Protein AF-A0A815EQ41-F1 (afdb_monomer_lite)

Foldseek 3Di:
DDDVPVVVVVVVVVVVVVLVVLLVPLQQPDPPDPSAFDQEAEDPDQDLVSVVSRLSRHAALHEYEYEDHHPDDHDDDVVNCVSSVYYYYYDYDDDPCVVVVVVCVVVVVDDCVVVCPDDDDPVCVVVVPPD

Radius of gyration: 23.17 Å; chains: 1; bounding box: 51×32×76 Å

Secondary structure (DSSP, 8-state):
--SHHHHHHHHHHHHHHHHHHHHTT-----TTS-SS-EEEEEE-S--HHHHHHHHHHEEEEEEEEE-S--SSPPP--HHHHHHHT-EEEE--S-SS-HHHHHHHHHTTSS--GGG------GGGHHHHT--

pLDDT: mean 85.34, std 16.54, range [42.78, 98.31]

InterPro domains:
  IPR013149 Alcohol dehydrogenase-like, C-terminal [PF00107] (35-106)
  IPR036291 NAD(P)-binding domain superfamily [SSF51735] (33-110)

Sequence (131 aa):
MTNGSRKRGKWMRHWLSMVKKKMFRSKSKTNNIDNIGAHVYFDATGLESTFTTGIASLTNGARAILIAMFEEPVKLNAMDIVLRGITIKGNTDYRQTFPEVIQLIDSKRLNVEQLITKKVKLNDIVKAFRN

Structure (mmCIF, N/CA/C/O backbone):
data_AF-A0A815EQ41-F1
#
_entry.id   AF-A0A815EQ41-F1
#
loop_
_atom_site.group_PDB
_atom_site.id
_atom_site.type_symbol
_atom_site.label_atom_id
_atom_site.label_alt_id
_atom_site.label_comp_id
_atom_site.label_asym_id
_atom_site.label_entity_id
_atom_site.label_seq_id
_atom_site.pdbx_PDB_ins_code
_atom_site.Cartn_x
_atom_site.Cartn_y
_atom_site.Cartn_z
_atom_site.occupancy
_atom_site.B_iso_or_equiv
_atom_site.auth_seq_id
_atom_site.auth_comp_id
_atom_site.auth_asym_id
_atom_site.auth_atom_id
_atom_site.pdbx_PDB_model_num
ATOM 1 N N . MET A 1 1 ? 28.069 10.136 -51.475 1.00 42.78 1 MET A N 1
ATOM 2 C CA . MET A 1 1 ? 27.791 9.263 -50.298 1.00 42.78 1 MET A CA 1
ATOM 3 C C . MET A 1 1 ? 28.857 9.490 -49.224 1.00 42.78 1 MET A C 1
ATOM 5 O O . MET A 1 1 ? 29.964 9.818 -49.611 1.00 42.78 1 MET A O 1
ATOM 9 N N . THR A 1 2 ? 28.675 9.344 -47.902 1.00 51.31 2 THR A N 1
ATOM 10 C CA . THR A 1 2 ? 27.482 9.327 -47.010 1.00 51.31 2 THR A CA 1
ATOM 11 C C . THR A 1 2 ? 27.966 9.467 -45.549 1.00 51.31 2 THR A C 1
ATOM 13 O O . THR A 1 2 ? 28.463 8.491 -44.990 1.00 51.31 2 THR A O 1
ATOM 16 N N . ASN A 1 3 ? 27.802 10.626 -44.892 1.00 46.00 3 ASN A N 1
ATOM 17 C CA . ASN A 1 3 ? 28.238 10.815 -43.486 1.00 46.00 3 ASN A CA 1
ATOM 18 C C . ASN A 1 3 ? 27.093 10.627 -42.449 1.00 46.00 3 ASN A C 1
ATOM 20 O O . ASN A 1 3 ? 27.323 10.346 -41.274 1.00 46.00 3 ASN A O 1
ATOM 24 N N . GLY A 1 4 ? 25.828 10.694 -42.887 1.00 48.19 4 GLY A N 1
ATOM 25 C CA . GLY A 1 4 ? 24.642 10.541 -42.024 1.00 48.19 4 GLY A CA 1
ATOM 26 C C . GLY A 1 4 ? 24.229 9.098 -41.681 1.00 48.19 4 GLY A C 1
ATOM 27 O O . GLY A 1 4 ? 23.319 8.892 -40.878 1.00 48.19 4 GLY A O 1
ATOM 28 N N . SER A 1 5 ? 24.843 8.073 -42.278 1.00 50.00 5 SER A N 1
ATOM 29 C CA . SER A 1 5 ? 24.548 6.656 -41.982 1.00 50.00 5 SER A CA 1
ATOM 30 C C . SER A 1 5 ? 25.318 6.141 -40.758 1.00 50.00 5 SER A C 1
ATOM 32 O O . SER A 1 5 ? 24.767 5.418 -39.928 1.00 50.00 5 SER A O 1
ATOM 34 N N . ARG A 1 6 ? 26.577 6.567 -40.588 1.00 51.78 6 ARG A N 1
ATOM 35 C CA . ARG A 1 6 ? 27.504 6.023 -39.578 1.00 51.78 6 ARG A CA 1
ATOM 36 C C . ARG A 1 6 ? 27.136 6.409 -38.134 1.00 51.78 6 ARG A C 1
ATOM 38 O O . ARG A 1 6 ? 27.339 5.607 -37.223 1.00 51.78 6 ARG A O 1
ATOM 45 N N . LYS A 1 7 ? 26.535 7.591 -37.918 1.00 53.59 7 LYS A N 1
ATOM 46 C CA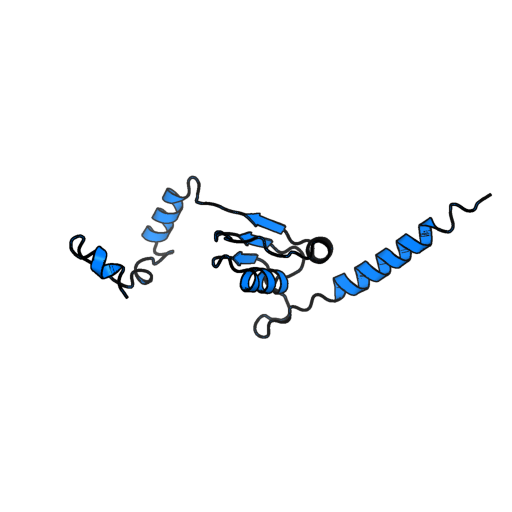 . LYS A 1 7 ? 26.062 8.044 -36.589 1.00 53.59 7 LYS A CA 1
ATOM 47 C C . LYS A 1 7 ? 24.816 7.287 -36.098 1.00 53.59 7 LYS A C 1
ATOM 49 O O . LYS A 1 7 ? 24.769 6.920 -34.924 1.00 53.59 7 LYS A O 1
ATOM 54 N N . ARG A 1 8 ? 23.856 6.976 -36.985 1.00 53.97 8 ARG A N 1
ATOM 55 C CA . ARG A 1 8 ? 22.578 6.313 -36.634 1.00 53.97 8 ARG A CA 1
ATOM 56 C C . ARG A 1 8 ? 22.768 4.949 -35.952 1.00 53.97 8 ARG A C 1
ATOM 58 O O . ARG A 1 8 ? 22.088 4.648 -34.976 1.00 53.97 8 ARG A O 1
ATOM 65 N N . GLY A 1 9 ? 23.752 4.158 -36.386 1.00 66.38 9 GLY A N 1
ATOM 66 C CA . GLY A 1 9 ? 24.032 2.842 -35.793 1.00 66.38 9 GLY A CA 1
ATOM 67 C C . GLY A 1 9 ? 24.714 2.865 -34.414 1.00 66.38 9 GLY A C 1
ATOM 68 O O . GLY A 1 9 ? 24.571 1.905 -33.656 1.00 66.38 9 GLY A O 1
ATOM 69 N N . LYS A 1 10 ? 25.456 3.929 -34.057 1.00 76.88 10 LYS A N 1
ATOM 70 C CA . LYS A 1 10 ? 26.178 3.994 -32.767 1.00 76.88 10 LYS A CA 1
ATOM 71 C C . LYS A 1 10 ? 25.209 4.176 -31.596 1.00 76.88 10 LYS A C 1
ATOM 73 O O . LYS A 1 10 ? 25.354 3.488 -30.588 1.00 76.88 10 LYS A O 1
ATOM 78 N N . TRP A 1 11 ? 24.213 5.049 -31.756 1.00 76.75 11 TRP A N 1
ATOM 79 C CA . TRP A 1 11 ? 23.171 5.267 -30.750 1.00 76.75 11 TRP A CA 1
ATOM 80 C C . TRP A 1 11 ? 22.319 4.010 -30.543 1.00 76.75 11 TRP A C 1
ATOM 82 O O . TRP A 1 11 ? 22.183 3.569 -29.408 1.00 76.75 11 TRP A O 1
ATOM 92 N N . MET A 1 12 ? 21.885 3.352 -31.627 1.00 77.06 12 MET A N 1
ATOM 93 C CA . MET A 1 12 ? 21.137 2.088 -31.567 1.00 77.06 12 MET A CA 1
ATOM 94 C C . MET A 1 12 ? 21.879 1.002 -30.765 1.00 77.06 12 MET A C 1
ATOM 96 O O . MET A 1 12 ? 21.309 0.391 -29.866 1.00 77.06 12 MET A O 1
ATOM 100 N N . ARG A 1 13 ? 23.177 0.782 -31.034 1.00 82.12 13 ARG A N 1
ATOM 101 C CA . ARG A 1 13 ? 23.983 -0.214 -30.297 1.00 82.12 13 ARG A CA 1
ATOM 102 C C . ARG A 1 13 ? 24.209 0.165 -28.834 1.00 82.12 13 ARG A C 1
ATOM 104 O O . ARG A 1 13 ? 24.177 -0.713 -27.974 1.00 82.12 13 ARG A O 1
ATOM 111 N N . HIS A 1 14 ? 24.426 1.448 -28.543 1.00 78.88 14 HIS A N 1
ATOM 112 C CA . HIS A 1 14 ? 24.559 1.927 -27.167 1.00 78.88 14 HIS A CA 1
ATOM 113 C C . HIS A 1 14 ? 23.245 1.740 -26.393 1.00 78.88 14 HIS A C 1
ATOM 115 O O . HIS A 1 14 ? 23.258 1.190 -25.296 1.00 78.88 14 HIS A O 1
ATOM 121 N N . TRP A 1 15 ? 22.112 2.110 -26.997 1.00 77.94 15 TRP A N 1
ATOM 122 C CA . TRP A 1 15 ? 20.774 1.922 -26.441 1.00 77.94 15 TRP A CA 1
ATOM 123 C C . TRP A 1 15 ? 20.475 0.441 -26.180 1.00 77.94 15 TRP A C 1
ATOM 125 O O . TRP A 1 15 ? 20.175 0.088 -25.045 1.00 77.94 15 TRP A O 1
ATOM 135 N N . LEU A 1 16 ? 20.681 -0.447 -27.162 1.00 81.12 16 LEU A N 1
ATOM 136 C CA . LEU A 1 16 ? 20.506 -1.899 -26.997 1.00 81.12 16 LEU A CA 1
ATOM 137 C C . LEU A 1 16 ? 21.371 -2.481 -25.865 1.00 81.12 16 LEU A C 1
ATOM 139 O O . LEU A 1 16 ? 20.896 -3.312 -25.093 1.00 81.12 16 LEU A O 1
ATOM 143 N N . SER A 1 17 ? 22.628 -2.041 -25.739 1.00 80.19 17 SER A N 1
ATOM 144 C CA . SER A 1 17 ? 23.517 -2.447 -24.641 1.00 80.19 17 SER A CA 1
ATOM 145 C C . SER A 1 17 ? 22.995 -1.969 -23.281 1.00 80.19 17 SER A C 1
ATOM 147 O O . SER A 1 17 ? 22.928 -2.739 -22.320 1.00 80.19 17 SER A O 1
ATOM 149 N N . MET A 1 18 ? 22.552 -0.712 -23.209 1.00 76.50 18 MET A N 1
ATOM 150 C CA . MET A 1 18 ? 22.035 -0.095 -21.990 1.00 76.50 18 MET A CA 1
ATOM 151 C C . MET A 1 18 ? 20.701 -0.714 -21.540 1.00 76.50 18 MET A C 1
ATOM 153 O O . MET A 1 18 ? 20.523 -0.957 -20.346 1.00 76.50 18 MET A O 1
ATOM 157 N N . VAL A 1 19 ? 19.807 -1.025 -22.489 1.00 73.12 19 VAL A N 1
ATOM 158 C CA . VAL A 1 19 ? 18.552 -1.759 -22.265 1.00 73.12 19 VAL A CA 1
ATOM 159 C C . VAL A 1 19 ? 18.864 -3.155 -21.733 1.00 73.12 19 VAL A C 1
ATOM 161 O O . VAL A 1 19 ? 18.460 -3.459 -20.614 1.00 73.12 19 VAL A O 1
ATOM 164 N N . LYS A 1 20 ? 19.669 -3.967 -22.439 1.00 70.31 20 LYS A N 1
ATOM 165 C CA . LYS A 1 20 ? 20.043 -5.319 -21.978 1.00 70.31 20 LYS A CA 1
ATOM 166 C C . LYS A 1 20 ? 20.658 -5.298 -20.569 1.00 70.31 20 LYS A C 1
ATOM 168 O O . LYS A 1 20 ? 20.206 -6.030 -19.693 1.00 70.31 20 LYS A O 1
ATOM 173 N N . LYS A 1 21 ? 21.626 -4.410 -20.300 1.00 69.94 21 LYS A N 1
ATOM 174 C CA . LYS A 1 21 ? 22.318 -4.321 -18.994 1.00 69.94 21 LYS A CA 1
ATOM 175 C C . LYS A 1 21 ? 21.429 -3.845 -17.829 1.00 69.94 21 LYS A C 1
ATOM 177 O O . LYS A 1 21 ? 21.821 -4.005 -16.669 1.00 69.94 21 LYS A O 1
ATOM 182 N N . LYS A 1 22 ? 20.274 -3.225 -18.093 1.00 64.94 22 LYS A N 1
ATOM 183 C CA . LYS A 1 22 ? 19.296 -2.852 -17.053 1.00 64.94 22 LYS A CA 1
ATOM 184 C C . LYS A 1 22 ? 18.140 -3.853 -16.951 1.00 64.94 22 LYS A C 1
ATOM 186 O O . LYS A 1 22 ? 17.806 -4.241 -15.839 1.00 64.94 22 LYS A O 1
ATOM 191 N N . MET A 1 23 ? 17.607 -4.327 -18.075 1.00 60.69 23 MET A N 1
ATOM 192 C CA . MET A 1 23 ? 16.486 -5.274 -18.138 1.00 60.69 23 MET A CA 1
ATOM 193 C C . MET A 1 23 ? 16.808 -6.606 -17.434 1.00 60.69 23 MET A C 1
ATOM 195 O O . MET A 1 23 ? 15.985 -7.111 -16.679 1.00 60.69 23 MET A O 1
ATOM 199 N N . PHE A 1 24 ? 18.040 -7.113 -17.574 1.00 56.22 24 PHE A N 1
ATOM 200 C CA . PHE A 1 24 ? 18.523 -8.306 -16.857 1.00 56.22 24 PHE A CA 1
ATOM 201 C C . PHE A 1 24 ? 19.056 -8.029 -15.435 1.00 56.22 24 PHE A C 1
ATOM 203 O O . PHE A 1 24 ? 19.621 -8.922 -14.808 1.00 56.22 24 PHE A O 1
ATOM 210 N N . ARG A 1 25 ? 18.922 -6.801 -14.908 1.00 56.00 25 ARG A N 1
ATOM 211 C CA . ARG A 1 25 ? 19.433 -6.419 -13.575 1.00 56.00 25 ARG A CA 1
ATOM 212 C C . ARG A 1 25 ? 18.343 -6.270 -12.509 1.00 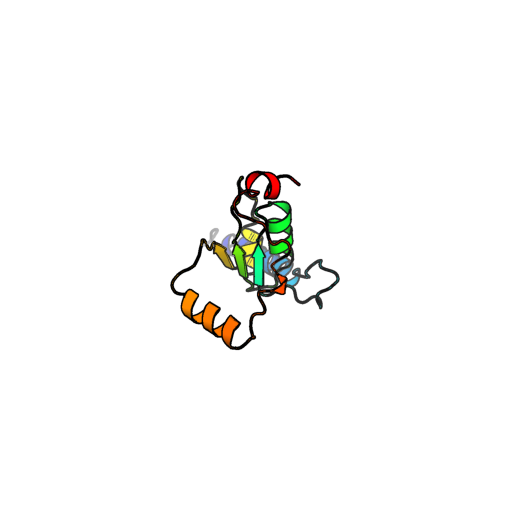56.00 25 ARG A C 1
ATOM 214 O O . ARG A 1 25 ? 18.667 -5.957 -11.366 1.00 56.00 25 ARG A O 1
ATOM 221 N N . SER A 1 26 ? 17.080 -6.522 -12.850 1.00 50.41 26 SER A N 1
ATOM 222 C CA . SER A 1 26 ? 15.985 -6.545 -11.877 1.00 50.41 26 SER A CA 1
ATOM 223 C C . SER A 1 26 ? 16.032 -7.827 -11.036 1.00 50.41 26 SER A C 1
ATOM 225 O O . SER A 1 26 ? 15.319 -8.788 -11.304 1.00 50.41 26 SER A O 1
ATOM 227 N N . LYS A 1 27 ? 16.902 -7.843 -10.020 1.00 50.12 27 LYS A N 1
ATOM 228 C CA . LYS A 1 27 ? 16.718 -8.666 -8.819 1.00 50.12 27 LYS A CA 1
ATOM 229 C C . LYS A 1 27 ? 16.203 -7.743 -7.722 1.00 50.12 27 LYS A C 1
ATOM 231 O O . LYS A 1 27 ? 16.916 -6.817 -7.330 1.00 50.12 27 LYS A O 1
ATOM 236 N N . SER A 1 28 ? 14.982 -7.974 -7.247 1.00 48.00 28 SER A N 1
ATOM 237 C CA . SER A 1 28 ? 14.415 -7.234 -6.119 1.00 48.00 28 SER A CA 1
ATOM 238 C C . SER A 1 28 ? 15.274 -7.471 -4.871 1.00 48.00 28 SER A C 1
ATOM 240 O O . SER A 1 28 ? 15.414 -8.611 -4.429 1.00 48.00 28 SER A O 1
ATOM 242 N N . LYS A 1 29 ? 15.860 -6.413 -4.294 1.00 48.06 29 LYS A N 1
ATOM 243 C CA . LYS A 1 29 ? 16.610 -6.482 -3.024 1.00 48.06 29 LYS A CA 1
ATOM 244 C C . LYS A 1 29 ? 15.652 -6.548 -1.825 1.00 48.06 29 LYS A C 1
ATOM 246 O O . LYS A 1 29 ? 15.628 -5.653 -0.986 1.00 48.06 29 LYS A O 1
ATOM 251 N N . THR A 1 30 ? 14.849 -7.600 -1.767 1.00 51.12 30 THR A N 1
ATOM 252 C CA . THR A 1 30 ? 13.881 -7.861 -0.698 1.00 51.12 30 THR A CA 1
ATOM 253 C C . THR A 1 30 ? 14.012 -9.318 -0.282 1.00 51.12 30 THR A C 1
ATOM 255 O O . THR A 1 30 ? 13.642 -10.222 -1.024 1.00 51.12 30 THR A O 1
ATOM 258 N N . ASN A 1 31 ? 14.556 -9.541 0.914 1.00 47.06 31 ASN A N 1
ATOM 259 C CA . ASN A 1 31 ? 15.097 -10.834 1.357 1.00 47.06 31 ASN A CA 1
ATOM 260 C C . ASN A 1 31 ? 14.040 -11.931 1.644 1.00 47.06 31 ASN A C 1
ATOM 262 O O . ASN A 1 31 ? 14.412 -12.983 2.144 1.00 47.06 31 ASN A O 1
ATOM 266 N N . ASN A 1 32 ? 12.753 -11.675 1.371 1.00 50.31 32 ASN A N 1
ATOM 267 C CA . ASN 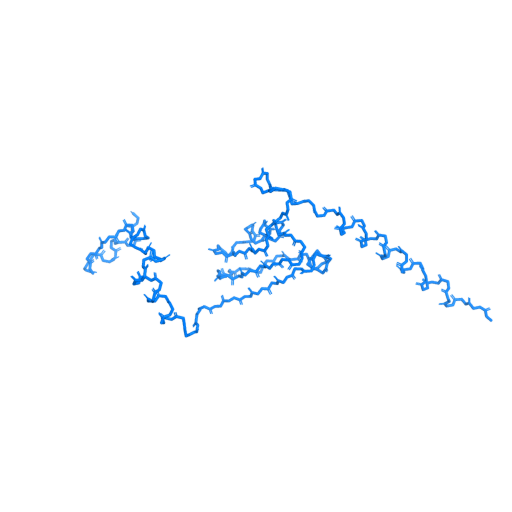A 1 32 ? 11.597 -12.485 1.802 1.00 50.31 32 ASN A CA 1
ATOM 268 C C . ASN A 1 32 ? 10.533 -12.720 0.705 1.00 50.31 32 ASN A C 1
ATOM 270 O O . ASN A 1 32 ? 9.438 -13.189 0.995 1.00 50.31 32 ASN A O 1
ATOM 274 N N . ILE A 1 33 ? 10.831 -12.382 -0.550 1.00 56.25 33 ILE A N 1
ATOM 275 C CA . ILE A 1 33 ? 10.077 -12.843 -1.730 1.00 56.25 33 ILE A CA 1
ATOM 276 C C . ILE A 1 33 ? 11.064 -13.587 -2.629 1.00 56.25 33 ILE A C 1
ATOM 278 O O . ILE A 1 33 ? 12.241 -13.230 -2.614 1.00 56.25 33 ILE A O 1
ATOM 282 N N . ASP A 1 34 ? 10.622 -14.593 -3.393 1.00 54.59 34 ASP A N 1
ATOM 283 C CA . ASP A 1 34 ? 11.469 -15.635 -4.021 1.00 54.59 34 ASP A CA 1
ATOM 284 C C . ASP A 1 34 ? 12.377 -15.154 -5.185 1.00 54.59 34 ASP A C 1
ATOM 286 O O . ASP A 1 34 ? 12.407 -15.730 -6.268 1.00 54.59 34 ASP A O 1
ATOM 290 N N . ASN A 1 35 ? 13.098 -14.042 -5.009 1.00 57.31 35 ASN A N 1
ATOM 291 C CA . ASN A 1 35 ? 13.774 -13.230 -6.032 1.00 57.31 35 ASN A CA 1
ATOM 292 C C . ASN A 1 35 ? 12.871 -12.717 -7.180 1.00 57.31 35 ASN A C 1
ATOM 294 O O . ASN A 1 35 ? 13.380 -12.095 -8.113 1.00 57.31 35 ASN A O 1
ATOM 298 N N . ILE A 1 36 ? 11.552 -12.932 -7.112 1.00 70.62 36 ILE A N 1
ATOM 299 C CA . ILE A 1 36 ? 10.603 -12.668 -8.210 1.00 70.62 36 ILE A CA 1
ATOM 300 C C . ILE A 1 36 ? 10.014 -11.249 -8.255 1.00 70.62 36 ILE A C 1
ATOM 302 O O . ILE A 1 36 ? 9.498 -10.863 -9.303 1.00 70.62 36 ILE A O 1
ATOM 306 N N . GLY A 1 37 ? 10.124 -10.453 -7.185 1.00 84.50 37 GLY A N 1
ATOM 307 C CA . GLY A 1 37 ? 9.519 -9.115 -7.092 1.00 84.50 37 GLY A CA 1
ATOM 308 C C . GLY A 1 37 ? 7.992 -9.130 -6.896 1.00 84.50 37 GLY A C 1
ATOM 309 O O . GLY A 1 37 ? 7.317 -10.122 -7.159 1.00 84.50 37 GLY A O 1
ATOM 310 N N . ALA A 1 38 ? 7.424 -8.020 -6.421 1.00 92.38 38 ALA A N 1
ATOM 311 C CA . ALA A 1 38 ? 5.979 -7.882 -6.227 1.00 92.38 38 ALA A CA 1
ATOM 312 C C . ALA A 1 38 ? 5.249 -7.537 -7.542 1.00 92.38 38 ALA A C 1
ATOM 314 O O . ALA A 1 38 ? 5.673 -6.654 -8.286 1.00 92.38 38 ALA A O 1
ATOM 315 N N . HIS A 1 39 ? 4.119 -8.190 -7.826 1.00 94.44 39 HIS A N 1
ATOM 316 C CA . HIS A 1 39 ? 3.284 -7.879 -9.001 1.00 94.44 39 HIS A CA 1
ATOM 317 C C . HIS A 1 39 ? 2.414 -6.628 -8.805 1.00 94.44 39 HIS A C 1
ATOM 319 O O . HIS A 1 39 ? 2.104 -5.923 -9.768 1.00 94.44 39 HIS A O 1
ATOM 325 N N . VAL A 1 40 ? 2.031 -6.344 -7.558 1.00 96.50 40 VAL A N 1
ATOM 326 C CA . VAL A 1 40 ? 1.275 -5.151 -7.172 1.00 96.50 40 VAL A CA 1
ATOM 327 C C . VAL A 1 40 ? 1.853 -4.588 -5.876 1.00 96.50 40 VAL A C 1
ATOM 329 O O . VAL A 1 40 ? 2.162 -5.341 -4.956 1.00 96.50 40 VAL A O 1
ATOM 332 N N . TYR A 1 41 ? 1.981 -3.267 -5.812 1.00 96.56 41 TYR A N 1
ATOM 333 C CA . TYR A 1 41 ? 2.316 -2.492 -4.621 1.00 96.56 41 TYR A CA 1
ATOM 334 C C . TYR A 1 41 ? 1.172 -1.517 -4.328 1.00 96.56 41 TYR A C 1
ATOM 336 O O . TYR A 1 41 ? 0.625 -0.919 -5.256 1.00 96.56 41 TYR A O 1
ATOM 344 N N . PHE A 1 42 ? 0.833 -1.342 -3.053 1.00 97.62 42 PHE A N 1
ATOM 345 C CA . PHE A 1 42 ? -0.131 -0.354 -2.577 1.00 97.62 42 PHE A CA 1
ATOM 346 C C . PHE A 1 42 ? 0.585 0.615 -1.626 1.00 97.62 42 PHE A C 1
ATOM 348 O O . PHE A 1 42 ? 1.077 0.178 -0.586 1.00 97.62 42 PHE A O 1
ATOM 355 N N . ASP A 1 43 ? 0.642 1.908 -1.960 1.00 96.94 43 ASP A N 1
ATOM 356 C CA . ASP A 1 43 ? 1.055 2.937 -0.996 1.00 96.94 43 ASP A CA 1
ATOM 357 C C . ASP A 1 43 ? -0.170 3.407 -0.201 1.00 96.94 43 ASP A C 1
ATOM 359 O O . ASP A 1 43 ? -1.097 4.004 -0.757 1.00 96.94 43 ASP A O 1
ATOM 363 N N . ALA A 1 44 ? -0.154 3.115 1.099 1.00 96.19 44 ALA A N 1
ATOM 364 C CA . ALA A 1 44 ? -1.159 3.507 2.087 1.00 96.19 44 ALA A CA 1
ATOM 365 C C . ALA A 1 44 ? -0.547 4.379 3.208 1.00 96.19 44 ALA A C 1
ATOM 367 O O . ALA A 1 44 ? -1.034 4.389 4.334 1.00 96.19 44 ALA A O 1
ATOM 368 N N . THR A 1 45 ? 0.548 5.078 2.897 1.00 95.94 45 THR A N 1
ATOM 369 C CA . THR A 1 45 ? 1.405 5.810 3.846 1.00 95.94 45 THR A CA 1
ATOM 370 C C . THR A 1 45 ? 1.731 7.243 3.421 1.00 95.94 45 THR A C 1
ATOM 372 O O . THR A 1 45 ? 1.892 8.087 4.291 1.00 95.94 45 THR A O 1
ATOM 375 N N . GLY A 1 46 ? 1.839 7.533 2.119 1.00 95.38 46 GLY A N 1
ATOM 376 C CA . GLY A 1 46 ? 2.063 8.890 1.597 1.00 95.38 46 GLY A CA 1
ATOM 377 C C . GLY A 1 46 ? 3.499 9.417 1.729 1.00 95.38 46 GLY A C 1
ATOM 378 O O . GLY A 1 46 ? 3.746 10.590 1.459 1.00 95.38 46 GLY A O 1
ATOM 379 N N . LEU A 1 47 ? 4.459 8.578 2.138 1.00 96.50 47 LEU A N 1
ATOM 380 C CA . LEU A 1 47 ? 5.847 8.979 2.396 1.00 96.50 47 LEU A CA 1
ATOM 381 C C . LEU A 1 47 ? 6.766 8.675 1.198 1.00 96.50 47 LEU A C 1
ATOM 383 O O . LEU A 1 47 ? 6.672 7.624 0.565 1.00 96.50 47 LEU A O 1
ATOM 387 N N . GLU A 1 48 ? 7.743 9.547 0.914 1.00 96.12 48 GLU A N 1
ATOM 388 C CA . GLU A 1 48 ? 8.714 9.311 -0.176 1.00 96.12 48 GLU A CA 1
ATOM 389 C C . GLU A 1 48 ? 9.529 8.016 0.041 1.00 96.12 48 GLU A C 1
ATOM 391 O O . GLU A 1 48 ? 9.856 7.304 -0.913 1.00 96.12 48 GLU A O 1
ATOM 396 N N . SER A 1 49 ? 9.831 7.674 1.298 1.00 95.00 49 SER A N 1
ATOM 397 C CA . SER A 1 49 ? 10.601 6.480 1.669 1.00 95.00 49 SER A CA 1
ATOM 398 C C . SER A 1 49 ? 9.854 5.174 1.373 1.00 95.00 49 SER A C 1
ATOM 400 O O . SER A 1 49 ? 10.451 4.229 0.842 1.00 95.00 49 SER A O 1
ATOM 402 N N . THR A 1 50 ? 8.550 5.122 1.660 1.00 95.00 50 THR A N 1
ATOM 403 C CA . THR A 1 50 ? 7.685 3.970 1.369 1.00 95.00 50 THR A CA 1
ATOM 404 C C . THR A 1 50 ? 7.438 3.851 -0.123 1.00 95.00 50 THR A C 1
ATOM 406 O O . THR A 1 50 ? 7.662 2.773 -0.669 1.00 95.00 50 THR A O 1
ATOM 409 N N . PHE A 1 51 ? 7.118 4.959 -0.799 1.00 96.38 51 PHE A N 1
ATOM 410 C CA . PHE A 1 51 ? 6.950 5.017 -2.249 1.00 96.38 51 PHE A CA 1
ATOM 411 C C . PHE A 1 51 ? 8.190 4.487 -2.985 1.00 96.38 51 PHE A C 1
ATOM 413 O O . PHE A 1 51 ? 8.098 3.582 -3.819 1.00 96.38 51 PHE A O 1
ATOM 420 N N . THR A 1 52 ? 9.377 4.990 -2.627 1.00 95.38 52 THR A N 1
ATOM 421 C CA . THR A 1 52 ? 10.655 4.582 -3.236 1.00 95.38 52 THR A CA 1
ATOM 422 C C . THR A 1 52 ? 10.927 3.092 -3.024 1.00 95.38 52 THR A C 1
ATOM 424 O O . THR A 1 52 ? 11.288 2.380 -3.965 1.00 95.38 52 THR A O 1
ATOM 427 N N . THR A 1 53 ? 10.715 2.598 -1.801 1.00 94.00 53 THR A N 1
ATOM 428 C CA . THR A 1 53 ? 10.911 1.181 -1.450 1.00 94.00 53 THR A CA 1
ATOM 429 C C . THR A 1 53 ? 9.900 0.279 -2.162 1.00 94.00 53 THR A C 1
ATOM 431 O O . THR A 1 53 ? 10.267 -0.769 -2.695 1.00 94.00 53 THR A O 1
ATOM 434 N N . GLY A 1 54 ? 8.642 0.713 -2.252 1.00 94.44 54 GLY A N 1
ATOM 435 C CA . GLY A 1 54 ? 7.563 0.028 -2.951 1.00 94.44 54 GLY A CA 1
ATOM 436 C C . GLY A 1 54 ? 7.860 -0.146 -4.437 1.00 94.44 54 GLY A C 1
ATOM 437 O O . GLY A 1 54 ? 7.901 -1.275 -4.929 1.00 94.44 54 GLY A O 1
ATOM 438 N N . ILE A 1 55 ? 8.189 0.944 -5.139 1.00 95.38 55 ILE A N 1
ATOM 439 C CA . ILE A 1 55 ? 8.594 0.912 -6.555 1.00 95.38 55 ILE A CA 1
ATOM 440 C C . ILE A 1 55 ? 9.834 0.022 -6.768 1.00 95.38 55 ILE A C 1
ATOM 442 O O . ILE A 1 55 ? 9.905 -0.714 -7.758 1.00 95.38 55 ILE A O 1
ATOM 446 N N . ALA A 1 56 ? 10.797 0.026 -5.842 1.00 92.81 56 ALA A N 1
ATOM 447 C CA . ALA A 1 56 ? 11.974 -0.845 -5.906 1.00 92.81 56 ALA A CA 1
ATOM 448 C C . ALA A 1 56 ? 11.656 -2.340 -5.681 1.00 92.81 56 ALA A C 1
ATOM 450 O O . ALA A 1 56 ? 12.379 -3.192 -6.198 1.00 92.81 56 ALA A O 1
ATOM 451 N N . SER A 1 57 ? 10.580 -2.670 -4.957 1.00 92.44 57 SER A N 1
ATOM 452 C CA . SER A 1 57 ? 10.172 -4.059 -4.679 1.00 92.44 57 SER A CA 1
ATOM 453 C C . SER A 1 57 ? 9.430 -4.748 -5.832 1.00 92.44 57 SER A C 1
ATOM 455 O O . SER A 1 57 ? 9.364 -5.977 -5.873 1.00 92.44 57 SER A O 1
ATOM 457 N N . LEU A 1 58 ? 8.875 -3.973 -6.771 1.00 93.19 58 LEU A N 1
ATOM 458 C CA . LEU A 1 58 ? 8.073 -4.482 -7.886 1.00 93.19 58 LEU A CA 1
ATOM 459 C C . LEU A 1 58 ? 8.857 -5.400 -8.853 1.00 93.19 58 LEU A C 1
ATOM 461 O O . LEU A 1 58 ? 10.077 -5.303 -8.993 1.00 93.19 58 LEU A O 1
ATOM 465 N N . THR A 1 59 ? 8.151 -6.256 -9.590 1.00 91.50 59 THR A N 1
ATOM 466 C CA . THR A 1 59 ? 8.705 -7.014 -10.727 1.00 91.50 59 THR A CA 1
ATOM 467 C C . THR A 1 59 ? 8.504 -6.285 -12.064 1.00 91.50 59 THR A C 1
ATOM 469 O O . THR A 1 59 ? 7.953 -5.185 -12.102 1.00 91.50 59 THR A O 1
ATOM 472 N N . ASN A 1 60 ? 8.970 -6.850 -13.179 1.00 91.06 60 ASN A N 1
ATOM 473 C CA . ASN A 1 60 ? 8.736 -6.262 -14.504 1.00 91.06 60 ASN A CA 1
ATOM 474 C C . ASN A 1 60 ? 7.253 -6.417 -14.911 1.00 91.06 60 ASN A C 1
ATOM 476 O O . ASN A 1 60 ? 6.647 -7.455 -14.670 1.00 91.06 60 ASN A O 1
ATOM 480 N N . GLY A 1 61 ? 6.662 -5.397 -15.539 1.00 93.56 61 GLY A N 1
ATOM 481 C CA . GLY A 1 61 ? 5.242 -5.345 -15.922 1.00 93.56 61 GLY A CA 1
ATOM 482 C C . GLY A 1 61 ? 4.273 -5.078 -14.761 1.00 93.56 61 GLY A C 1
ATOM 483 O O . GLY A 1 61 ? 3.059 -5.085 -14.954 1.00 93.56 61 GLY A O 1
ATOM 484 N N . ALA A 1 62 ? 4.796 -4.864 -13.553 1.00 96.19 62 ALA A N 1
ATOM 485 C CA . ALA A 1 62 ? 4.020 -4.756 -12.325 1.00 96.19 62 ALA A CA 1
ATOM 486 C C . ALA A 1 62 ? 3.354 -3.378 -12.130 1.00 96.19 62 ALA A C 1
ATOM 488 O O . ALA A 1 62 ? 3.575 -2.431 -12.893 1.00 96.19 62 ALA A O 1
ATOM 489 N N . ARG A 1 63 ? 2.525 -3.250 -11.085 1.00 98.12 63 ARG A N 1
ATOM 490 C CA . ARG A 1 63 ? 1.715 -2.047 -10.834 1.00 98.12 63 ARG A CA 1
ATOM 491 C C . ARG A 1 63 ? 1.887 -1.473 -9.427 1.00 98.12 63 ARG A C 1
ATOM 493 O O . ARG A 1 63 ? 1.761 -2.194 -8.448 1.00 98.12 63 ARG A O 1
ATOM 500 N N . ALA A 1 64 ? 2.062 -0.159 -9.327 1.00 97.88 64 ALA A N 1
ATOM 501 C CA . ALA A 1 64 ? 1.860 0.599 -8.096 1.00 97.88 64 ALA A CA 1
ATOM 502 C C . ALA A 1 64 ? 0.466 1.245 -8.091 1.00 97.88 64 ALA A C 1
ATOM 504 O O . ALA A 1 64 ? 0.065 1.879 -9.072 1.00 97.88 64 ALA A O 1
ATOM 505 N N . ILE A 1 65 ? -0.252 1.098 -6.981 1.00 97.94 65 ILE A N 1
ATOM 506 C CA . ILE A 1 65 ? -1.498 1.794 -6.671 1.00 97.94 65 ILE A CA 1
ATOM 507 C C . ILE A 1 65 ? -1.211 2.769 -5.530 1.00 97.94 65 ILE A C 1
ATOM 509 O O . ILE A 1 65 ? -0.749 2.357 -4.468 1.00 97.94 65 ILE A O 1
ATOM 513 N N . LEU A 1 66 ? -1.482 4.051 -5.742 1.00 97.50 66 LEU A N 1
ATOM 514 C CA . LEU A 1 66 ? -1.342 5.084 -4.719 1.00 97.50 66 LEU A CA 1
ATOM 515 C C . LEU A 1 66 ? -2.725 5.338 -4.109 1.00 97.50 66 LEU A C 1
ATOM 517 O O . LEU A 1 66 ? -3.637 5.725 -4.841 1.00 97.50 66 LEU A O 1
ATOM 521 N N . ILE A 1 67 ? -2.877 5.052 -2.812 1.00 96.44 67 ILE A N 1
ATOM 522 C CA . ILE A 1 67 ? -4.122 5.222 -2.040 1.00 96.44 67 ILE A CA 1
ATOM 523 C C . ILE A 1 67 ? -3.982 6.381 -1.045 1.00 96.44 67 ILE A C 1
ATOM 525 O O . ILE A 1 67 ? -4.936 7.117 -0.815 1.00 96.44 67 ILE A O 1
ATOM 529 N N . ALA A 1 68 ? -2.799 6.550 -0.452 1.00 95.62 68 ALA A N 1
ATOM 530 C CA . ALA A 1 68 ? -2.528 7.663 0.448 1.00 95.62 68 ALA A CA 1
ATOM 531 C C . ALA A 1 68 ? -2.412 9.011 -0.279 1.00 95.62 68 ALA A C 1
ATOM 533 O O . ALA A 1 68 ? -2.013 9.089 -1.444 1.00 95.62 68 ALA A O 1
ATOM 534 N N . MET A 1 69 ? -2.711 10.079 0.462 1.00 94.69 69 MET A N 1
ATOM 535 C CA . MET A 1 69 ? -2.363 11.443 0.079 1.00 94.69 69 MET A CA 1
ATOM 536 C C . MET A 1 69 ? -0.875 11.691 0.340 1.00 94.69 69 MET A C 1
ATOM 538 O O . MET A 1 69 ? -0.340 11.255 1.356 1.00 94.69 69 MET A O 1
ATOM 542 N N . PHE A 1 70 ? -0.222 12.396 -0.581 1.00 95.31 70 PHE A N 1
ATOM 543 C CA . PHE A 1 70 ? 1.165 12.836 -0.452 1.00 95.31 70 PHE A CA 1
ATOM 544 C C . PHE A 1 70 ? 1.156 14.331 -0.142 1.00 95.31 70 PHE A C 1
ATOM 546 O O . PHE A 1 70 ? 0.592 15.105 -0.915 1.00 95.31 70 PHE A O 1
ATOM 553 N N . GLU A 1 71 ? 1.757 14.727 0.980 1.00 95.00 71 GLU A N 1
ATOM 554 C CA . GLU A 1 71 ? 1.866 16.140 1.376 1.00 95.00 71 GLU A CA 1
ATOM 555 C C . GLU A 1 71 ? 2.861 16.898 0.483 1.00 95.00 71 GLU A C 1
ATOM 557 O O . GLU A 1 71 ? 2.628 18.051 0.133 1.00 95.00 71 GLU A O 1
ATOM 562 N N . GLU A 1 72 ? 3.933 16.221 0.059 1.00 94.44 72 GLU A N 1
ATOM 563 C CA . GLU A 1 72 ? 5.026 16.781 -0.741 1.00 94.44 72 GLU A CA 1
ATOM 564 C C . GLU A 1 72 ? 5.308 15.939 -2.005 1.00 94.44 72 GLU A C 1
ATOM 566 O O . GLU A 1 72 ? 5.057 14.726 -2.019 1.00 94.44 72 GLU A O 1
ATOM 571 N N . PRO A 1 73 ? 5.865 16.530 -3.083 1.00 95.56 73 PRO A N 1
ATOM 572 C CA . PRO A 1 73 ? 6.230 15.796 -4.294 1.00 95.56 73 PRO A CA 1
ATOM 573 C C . PRO A 1 73 ? 7.320 14.736 -4.062 1.00 95.56 73 PRO A C 1
ATOM 575 O O . PRO A 1 73 ? 8.381 15.021 -3.509 1.00 95.56 73 PRO A O 1
ATOM 578 N N . VAL A 1 74 ? 7.107 13.527 -4.590 1.00 95.56 74 VAL A N 1
ATOM 579 C CA . VAL A 1 74 ? 8.068 12.410 -4.518 1.00 95.56 74 VAL A CA 1
ATOM 580 C C . VAL A 1 74 ? 8.950 12.300 -5.766 1.00 95.56 74 VAL A C 1
ATOM 582 O O . VAL A 1 74 ? 8.502 12.516 -6.896 1.00 95.56 74 VAL A O 1
ATOM 585 N N . LYS A 1 75 ? 10.215 11.903 -5.597 1.00 95.06 75 LYS A N 1
ATOM 586 C CA . LYS A 1 75 ? 11.145 11.657 -6.710 1.00 95.06 75 LYS A CA 1
ATOM 587 C C . LYS A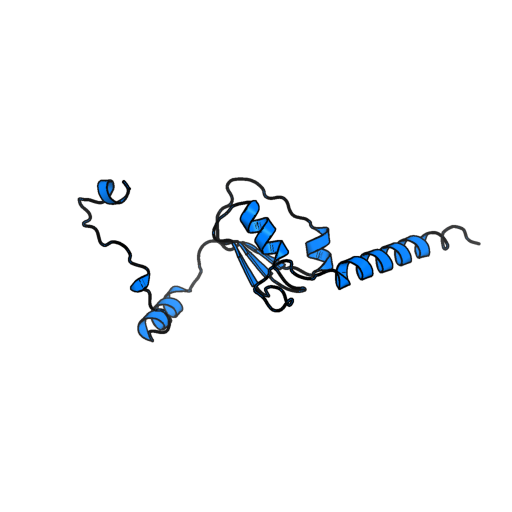 1 75 ? 10.893 10.297 -7.355 1.00 95.06 75 LYS A C 1
ATOM 589 O O . LYS A 1 75 ? 10.875 9.261 -6.696 1.00 95.06 75 LYS A O 1
ATOM 594 N N . LEU A 1 76 ? 10.802 10.286 -8.685 1.00 94.62 76 LEU A N 1
ATOM 595 C CA . LEU A 1 76 ? 10.576 9.078 -9.476 1.00 94.62 76 LEU A CA 1
ATOM 596 C C . LEU A 1 76 ? 11.632 8.903 -10.574 1.00 94.62 76 LEU A C 1
ATOM 598 O O . LEU A 1 76 ? 11.864 9.786 -11.399 1.00 94.62 76 LEU A O 1
ATOM 602 N N . ASN A 1 77 ? 12.233 7.714 -10.645 1.00 93.88 77 ASN A N 1
ATOM 603 C CA . ASN A 1 77 ? 13.146 7.348 -11.727 1.00 93.88 77 ASN A CA 1
ATOM 604 C C . ASN A 1 77 ? 12.365 6.886 -12.970 1.00 93.88 77 ASN A C 1
ATOM 606 O O . ASN A 1 77 ? 12.167 5.691 -13.187 1.00 93.88 77 ASN A O 1
ATOM 610 N N . ALA A 1 78 ? 11.947 7.832 -13.814 1.00 95.50 78 ALA A N 1
ATOM 611 C CA . ALA A 1 78 ? 11.169 7.546 -15.024 1.00 95.50 78 ALA A CA 1
ATOM 612 C C . ALA A 1 78 ? 11.824 6.507 -15.963 1.00 95.50 78 ALA A C 1
ATOM 614 O O . ALA A 1 78 ? 11.128 5.705 -16.582 1.00 95.50 78 ALA A O 1
ATOM 615 N N . MET A 1 79 ? 13.161 6.458 -16.043 1.00 90.38 79 MET A N 1
ATOM 616 C CA . MET A 1 79 ? 13.860 5.471 -16.878 1.00 90.38 79 MET A CA 1
ATOM 617 C C . MET A 1 79 ? 13.721 4.042 -16.334 1.00 90.38 79 MET A C 1
ATOM 619 O O . MET A 1 79 ? 13.728 3.086 -17.106 1.00 90.38 79 MET A O 1
ATOM 623 N N . ASP A 1 80 ? 13.620 3.884 -15.015 1.00 90.44 80 ASP A N 1
ATOM 624 C CA . ASP A 1 80 ? 13.393 2.587 -14.378 1.00 90.44 80 ASP A CA 1
ATOM 625 C C . ASP A 1 80 ? 11.969 2.079 -14.653 1.00 90.44 80 ASP A C 1
ATOM 627 O O . ASP A 1 80 ? 11.796 0.945 -15.098 1.00 90.44 80 ASP A O 1
ATOM 631 N N . ILE A 1 81 ? 10.977 2.969 -14.532 1.00 95.00 81 ILE A N 1
ATOM 632 C CA . ILE A 1 81 ? 9.571 2.718 -14.889 1.00 95.00 81 ILE A CA 1
ATOM 633 C C . ILE A 1 81 ? 9.432 2.262 -16.347 1.00 95.00 81 ILE A C 1
ATOM 635 O O . ILE A 1 81 ? 8.802 1.238 -16.603 1.00 95.00 81 ILE A O 1
ATOM 639 N N . VAL A 1 82 ? 10.076 2.956 -17.294 1.00 94.62 82 VAL A N 1
ATOM 640 C CA . VAL A 1 82 ? 10.054 2.592 -18.724 1.00 94.62 82 VAL A CA 1
ATOM 641 C C . VAL A 1 82 ? 10.716 1.236 -18.988 1.00 94.62 82 VAL A C 1
ATOM 643 O O . VAL A 1 82 ? 10.180 0.431 -19.743 1.00 94.62 82 VAL A O 1
ATOM 646 N N . LEU A 1 83 ? 11.873 0.956 -18.380 1.00 89.06 83 LEU A N 1
ATOM 647 C CA . LEU A 1 83 ? 12.622 -0.283 -18.640 1.00 89.06 83 LEU A CA 1
ATOM 648 C C . LEU A 1 83 ? 12.005 -1.524 -17.996 1.00 89.06 83 LEU A C 1
ATOM 650 O O . LEU A 1 83 ? 12.156 -2.620 -18.532 1.00 89.06 83 LEU A O 1
ATOM 654 N N . ARG A 1 84 ? 11.348 -1.354 -16.848 1.00 91.50 84 ARG A N 1
ATOM 655 C CA . ARG A 1 84 ? 10.636 -2.423 -16.141 1.00 91.50 84 ARG A CA 1
ATOM 656 C C . ARG A 1 84 ? 9.172 -2.521 -16.574 1.00 91.50 84 ARG A C 1
ATOM 658 O O . ARG A 1 84 ? 8.530 -3.502 -16.231 1.00 91.50 84 ARG A O 1
ATOM 665 N N . GLY A 1 85 ? 8.639 -1.556 -17.327 1.00 93.94 85 GLY A N 1
ATOM 666 C CA . GLY A 1 85 ? 7.238 -1.537 -17.767 1.00 93.94 85 GLY A CA 1
ATOM 667 C C . GLY A 1 85 ? 6.242 -1.350 -16.617 1.00 93.94 85 GLY A C 1
ATOM 668 O O . GLY A 1 85 ? 5.179 -1.965 -16.624 1.00 93.94 85 GLY A O 1
ATOM 669 N N . ILE A 1 86 ? 6.599 -0.556 -15.602 1.00 97.00 86 ILE A N 1
ATOM 670 C CA . ILE A 1 86 ? 5.765 -0.361 -14.408 1.00 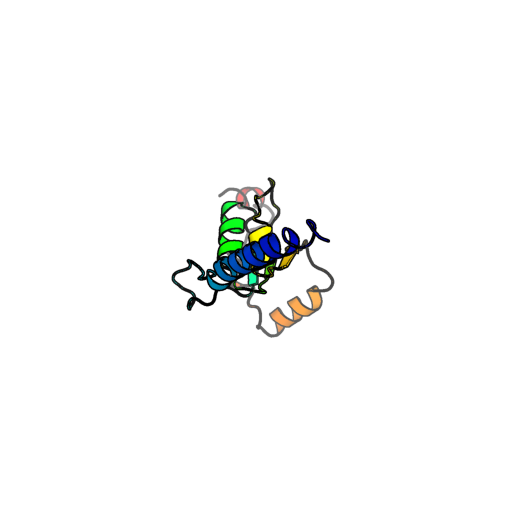97.00 86 ILE A CA 1
ATOM 671 C C . ILE A 1 86 ? 4.577 0.555 -14.722 1.00 97.00 86 ILE A C 1
ATOM 673 O O . ILE A 1 86 ? 4.742 1.633 -15.289 1.00 97.00 86 ILE A O 1
ATOM 677 N N . THR A 1 87 ? 3.381 0.167 -14.280 1.00 98.31 87 THR A N 1
ATOM 678 C CA . THR A 1 87 ? 2.206 1.053 -14.253 1.00 98.31 87 THR A CA 1
ATOM 679 C C . THR A 1 87 ? 2.096 1.732 -12.889 1.00 98.31 87 THR A C 1
ATOM 681 O O . THR A 1 87 ? 2.087 1.041 -11.876 1.00 98.31 87 THR A O 1
ATOM 684 N N . ILE A 1 88 ? 1.929 3.054 -12.838 1.00 97.81 88 ILE A N 1
ATOM 685 C CA . ILE A 1 88 ? 1.569 3.776 -11.605 1.00 97.81 88 ILE A CA 1
ATOM 686 C C . ILE A 1 88 ? 0.152 4.327 -11.776 1.00 97.81 88 ILE A C 1
ATOM 688 O O . ILE A 1 88 ? -0.144 4.955 -12.791 1.00 97.81 88 ILE A O 1
ATOM 692 N N . LYS A 1 89 ? -0.730 4.075 -10.805 1.00 97.56 89 LYS A N 1
ATOM 693 C CA . LYS A 1 89 ? -2.119 4.550 -10.804 1.00 97.56 89 LYS A CA 1
ATOM 694 C C . LYS A 1 89 ? -2.463 5.174 -9.451 1.00 97.56 89 LYS A C 1
ATOM 696 O O . LYS A 1 89 ? -2.391 4.494 -8.434 1.00 97.56 89 LYS A O 1
ATOM 701 N N . GLY A 1 90 ? -2.900 6.431 -9.453 1.00 96.38 90 GLY A N 1
ATOM 702 C CA . GLY A 1 90 ? -3.582 7.024 -8.300 1.00 96.38 90 GLY A CA 1
ATOM 703 C C . GLY A 1 90 ? -5.024 6.526 -8.185 1.00 96.38 90 GLY A C 1
ATOM 704 O O . GLY A 1 90 ? -5.679 6.271 -9.201 1.00 96.38 90 GLY A O 1
ATOM 705 N N . ASN A 1 91 ? -5.515 6.386 -6.958 1.00 92.75 91 ASN A N 1
ATOM 706 C CA . ASN A 1 91 ? -6.922 6.163 -6.661 1.00 92.75 91 ASN A CA 1
ATOM 707 C C . ASN A 1 91 ? -7.335 7.041 -5.476 1.00 92.75 91 ASN A C 1
ATOM 709 O O . ASN A 1 91 ? -6.671 7.011 -4.446 1.00 92.75 91 ASN A O 1
ATOM 713 N N . THR A 1 92 ? -8.438 7.772 -5.615 1.00 92.69 92 THR A N 1
ATOM 714 C CA . THR A 1 92 ? -9.121 8.427 -4.493 1.00 92.69 92 THR A CA 1
ATOM 715 C C . THR A 1 92 ? -10.493 7.796 -4.349 1.00 92.69 92 THR A C 1
ATOM 7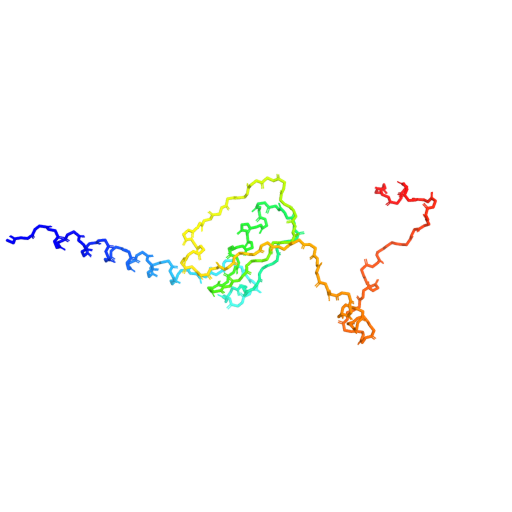17 O O . THR A 1 92 ? -11.145 7.497 -5.354 1.00 92.69 92 THR A O 1
ATOM 720 N N . ASP A 1 93 ? -10.900 7.580 -3.102 1.00 90.38 93 ASP A N 1
ATOM 721 C CA . ASP A 1 93 ? -12.224 7.085 -2.743 1.00 90.38 93 ASP A CA 1
ATOM 722 C C . ASP A 1 93 ? -12.611 5.786 -3.481 1.00 90.38 93 ASP A C 1
ATOM 724 O O . ASP A 1 93 ? -11.789 4.906 -3.769 1.00 90.38 93 ASP A O 1
ATOM 728 N N . TYR A 1 94 ? -13.906 5.639 -3.739 1.00 89.75 94 TYR A N 1
ATOM 729 C CA . TYR A 1 94 ? -14.527 4.466 -4.325 1.00 89.75 94 TYR A CA 1
ATOM 730 C C . TYR A 1 94 ? -15.759 4.870 -5.141 1.00 89.75 94 TYR A C 1
ATOM 732 O O . TYR A 1 94 ? -16.389 5.901 -4.902 1.00 89.75 94 TYR A O 1
ATOM 740 N N . ARG A 1 95 ? -16.151 4.026 -6.099 1.00 90.25 95 ARG A N 1
ATOM 741 C CA . ARG A 1 95 ? -17.369 4.216 -6.893 1.00 90.25 95 ARG A CA 1
ATOM 742 C C . ARG A 1 95 ? -18.108 2.890 -7.011 1.00 90.25 95 ARG A C 1
ATOM 744 O O . ARG A 1 95 ? -17.545 1.925 -7.507 1.00 90.25 95 ARG A O 1
ATOM 751 N N . GLN A 1 96 ? -19.365 2.866 -6.561 1.00 90.31 96 GLN A N 1
ATOM 752 C CA . GLN A 1 96 ? -20.282 1.718 -6.671 1.00 90.31 96 GLN A CA 1
ATOM 753 C C . GLN A 1 96 ? -19.805 0.411 -5.988 1.00 90.31 96 GLN A C 1
ATOM 755 O O . GLN A 1 96 ? -20.300 -0.661 -6.312 1.00 90.31 96 GLN A O 1
ATOM 760 N N . THR A 1 97 ? -18.908 0.490 -4.998 1.00 93.81 97 THR A N 1
ATOM 761 C CA . THR A 1 97 ? -18.339 -0.676 -4.284 1.00 93.81 97 THR A CA 1
ATOM 762 C C . THR A 1 97 ? -19.170 -1.178 -3.097 1.00 93.81 97 THR A C 1
ATOM 764 O O . THR A 1 97 ? -19.015 -2.329 -2.697 1.00 93.81 97 THR A O 1
ATOM 767 N N . PHE A 1 98 ? -20.052 -0.354 -2.512 1.00 95.75 98 PHE A N 1
ATOM 768 C CA . PHE A 1 98 ? -20.814 -0.721 -1.305 1.00 95.75 98 PHE A CA 1
ATOM 769 C C . PHE A 1 98 ? -21.559 -2.067 -1.398 1.00 95.75 98 PHE A C 1
ATOM 771 O O . PHE A 1 98 ? -21.444 -2.838 -0.447 1.00 95.75 98 PHE A O 1
ATOM 778 N N . PRO A 1 99 ? -22.274 -2.404 -2.495 1.00 96.94 99 PRO A N 1
ATOM 779 C CA . PRO A 1 99 ? -22.969 -3.690 -2.593 1.00 96.94 99 PRO A CA 1
ATOM 780 C C . PRO A 1 99 ? -22.020 -4.892 -2.493 1.00 96.94 99 PRO A C 1
ATOM 782 O O . PRO A 1 99 ? -22.340 -5.869 -1.823 1.00 96.94 99 PRO A O 1
ATOM 785 N N . GLU A 1 100 ? -20.835 -4.800 -3.103 1.00 96.69 100 GLU A N 1
ATOM 786 C CA . GLU A 1 100 ? -19.806 -5.845 -3.057 1.00 96.69 100 GLU A CA 1
ATOM 787 C C . GLU A 1 100 ? -19.214 -5.982 -1.647 1.00 96.69 100 GLU A C 1
ATOM 789 O O . GLU A 1 100 ? -19.120 -7.088 -1.119 1.00 96.69 100 GLU A O 1
ATOM 794 N N . VAL A 1 101 ? -18.879 -4.864 -0.991 1.00 96.69 101 VAL A N 1
ATOM 795 C CA . VAL A 1 101 ? -18.338 -4.877 0.380 1.00 96.69 101 VAL A CA 1
ATOM 796 C C . VAL A 1 101 ? -19.347 -5.471 1.370 1.00 96.69 101 VAL A C 1
ATOM 798 O O . VAL A 1 101 ? -18.966 -6.290 2.203 1.00 96.69 101 VAL A O 1
ATOM 801 N N . ILE A 1 102 ? -20.634 -5.127 1.249 1.00 97.12 102 ILE A N 1
ATOM 802 C CA . ILE A 1 102 ? -21.705 -5.707 2.076 1.00 97.12 102 ILE A CA 1
ATOM 803 C C . ILE A 1 102 ? -21.793 -7.225 1.856 1.00 97.12 102 ILE A C 1
ATOM 805 O O . ILE A 1 102 ? -21.802 -7.973 2.830 1.00 97.12 102 ILE A O 1
ATOM 809 N N . GLN A 1 103 ? -21.779 -7.695 0.603 1.00 97.81 103 GLN A N 1
ATOM 810 C CA . GLN A 1 103 ? -21.797 -9.131 0.288 1.00 97.81 103 GLN A CA 1
ATOM 811 C C . GLN A 1 103 ? -20.563 -9.873 0.822 1.00 97.81 103 GLN A C 1
ATOM 813 O O . GLN A 1 103 ? -20.674 -11.010 1.282 1.00 97.81 103 GLN A O 1
ATOM 818 N N . LEU A 1 104 ? -19.380 -9.253 0.796 1.00 97.88 104 LEU A N 1
ATOM 819 C CA . LEU A 1 104 ? -18.153 -9.835 1.350 1.00 97.88 104 LEU A CA 1
ATOM 820 C C . LEU A 1 104 ? -18.198 -9.953 2.883 1.00 97.88 104 LEU A C 1
ATOM 822 O O . LEU A 1 104 ? -17.675 -10.929 3.425 1.00 97.88 104 LEU A O 1
ATOM 826 N N . ILE A 1 105 ? -18.834 -9.003 3.574 1.00 97.56 105 ILE A N 1
ATOM 827 C CA . ILE A 1 105 ? -19.052 -9.052 5.029 1.00 97.56 105 ILE A CA 1
ATOM 828 C C . ILE A 1 105 ? -20.096 -10.122 5.380 1.00 97.56 105 ILE A C 1
ATOM 830 O O . ILE A 1 105 ? -19.826 -10.980 6.219 1.00 97.56 105 ILE A O 1
ATOM 834 N N . ASP A 1 106 ? -21.249 -10.118 4.707 1.00 97.50 106 ASP A N 1
ATOM 835 C CA . ASP A 1 106 ? -22.353 -11.064 4.933 1.00 97.50 106 ASP A CA 1
ATOM 836 C C . ASP A 1 106 ? -21.923 -12.525 4.695 1.00 97.50 106 ASP A C 1
ATOM 838 O O . ASP A 1 106 ? -22.085 -13.391 5.557 1.00 97.50 106 ASP A O 1
ATOM 842 N N . SER A 1 107 ? -21.215 -12.779 3.588 1.00 97.50 107 SER A N 1
ATOM 843 C CA . SER A 1 107 ? -20.606 -14.086 3.287 1.00 97.50 107 SER A CA 1
ATOM 844 C C . SER A 1 107 ? -19.393 -14.443 4.164 1.00 97.50 107 SER A C 1
ATOM 846 O O . SER A 1 107 ? -18.760 -15.477 3.943 1.00 97.50 107 SER A O 1
ATOM 848 N N . LYS A 1 108 ? -19.040 -13.603 5.150 1.00 94.75 108 LYS A N 1
ATOM 849 C CA . LYS A 1 108 ? -17.893 -13.743 6.072 1.00 94.75 108 LYS A CA 1
ATOM 850 C C . LYS A 1 108 ? -16.524 -13.848 5.387 1.00 94.75 108 LYS A C 1
ATOM 852 O O . LYS A 1 108 ? -15.537 -14.209 6.026 1.00 94.75 108 LYS A O 1
ATOM 857 N N . ARG A 1 109 ? -16.437 -13.488 4.102 1.00 96.25 109 ARG A N 1
ATOM 858 C CA . ARG A 1 109 ? -15.180 -13.406 3.339 1.00 96.25 109 ARG A CA 1
ATOM 859 C C . ARG A 1 109 ? -14.333 -12.194 3.734 1.00 96.25 109 ARG A C 1
ATOM 861 O O . ARG A 1 109 ? -13.131 -12.200 3.484 1.00 96.25 109 ARG A O 1
ATOM 868 N N . LEU A 1 110 ? -14.942 -11.186 4.359 1.00 95.62 110 LEU A N 1
ATOM 869 C CA . LEU A 1 110 ? -14.284 -10.013 4.927 1.00 95.62 110 LEU A CA 1
ATOM 870 C C . LEU A 1 110 ? -14.689 -9.846 6.401 1.00 95.62 110 LEU A C 1
ATOM 872 O O . LEU A 1 110 ? -15.748 -9.306 6.712 1.00 95.62 110 LEU A O 1
ATOM 876 N N . ASN A 1 111 ? -13.840 -10.308 7.323 1.00 94.62 111 ASN A N 1
ATOM 877 C CA . ASN A 1 111 ? -14.076 -10.168 8.762 1.00 94.62 111 ASN A CA 1
ATOM 878 C C . ASN A 1 111 ? -13.619 -8.788 9.269 1.00 94.62 111 ASN A C 1
ATOM 880 O O . ASN A 1 111 ? -12.455 -8.602 9.621 1.00 94.62 111 ASN A O 1
ATOM 884 N N . VAL A 1 112 ? -14.541 -7.822 9.303 1.00 95.38 112 VAL A N 1
ATOM 885 C CA . VAL A 1 112 ? -14.248 -6.431 9.698 1.00 95.38 112 VAL A CA 1
ATOM 886 C C . VAL A 1 112 ? -14.196 -6.190 11.210 1.00 95.38 112 VAL A C 1
ATOM 888 O O . VAL A 1 112 ? -13.571 -5.222 11.633 1.00 95.38 112 VAL A O 1
ATOM 891 N N . GLU A 1 113 ? -14.792 -7.054 12.043 1.00 94.19 113 GLU A N 1
ATOM 892 C CA . GLU A 1 113 ? -14.842 -6.849 13.506 1.00 94.19 113 GLU A CA 1
ATOM 893 C C . GLU A 1 113 ? -13.441 -6.793 14.136 1.00 94.19 113 GLU A C 1
ATOM 895 O O . GLU A 1 113 ? -13.216 -6.047 15.087 1.00 94.19 113 GLU A O 1
ATOM 900 N N . GLN A 1 114 ? -12.468 -7.515 13.566 1.00 94.00 114 GLN A N 1
ATOM 901 C CA . GLN A 1 114 ? -11.071 -7.510 14.026 1.00 94.00 114 GLN A CA 1
ATOM 902 C C . GLN A 1 114 ? -10.365 -6.153 13.848 1.00 94.00 114 GLN A C 1
ATOM 904 O O . GLN A 1 114 ? -9.335 -5.918 14.474 1.00 94.00 114 GLN A O 1
ATOM 909 N N . LEU A 1 115 ? -10.911 -5.253 13.023 1.00 95.50 115 LEU A N 1
ATOM 910 C CA . LEU A 1 115 ? -10.381 -3.901 12.823 1.00 95.50 115 LEU A CA 1
ATOM 911 C C . LEU A 1 115 ? -10.845 -2.923 13.921 1.00 95.50 115 LEU A C 1
ATOM 913 O O . LEU A 1 115 ? -10.297 -1.827 14.041 1.00 95.50 115 LEU A O 1
ATOM 917 N N . ILE A 1 116 ? -11.843 -3.294 14.735 1.00 95.31 116 ILE A N 1
ATOM 918 C CA . ILE A 1 116 ? -12.410 -2.432 15.779 1.00 95.31 116 ILE A CA 1
ATOM 919 C C . ILE A 1 116 ? -11.603 -2.579 17.075 1.00 95.31 116 ILE A C 1
ATOM 921 O O . ILE A 1 116 ? -11.913 -3.394 17.942 1.00 95.31 116 ILE A O 1
ATOM 925 N N . THR A 1 117 ? -10.578 -1.743 17.239 1.00 95.19 117 THR A N 1
ATOM 926 C CA . THR A 1 117 ? -9.677 -1.778 18.409 1.00 95.19 117 THR A CA 1
ATOM 927 C C . THR A 1 117 ? -10.235 -1.093 19.663 1.00 95.19 117 THR A C 1
ATOM 929 O O . THR A 1 117 ? -9.805 -1.402 20.773 1.00 95.19 117 THR A O 1
ATOM 932 N N . LYS A 1 118 ? -11.190 -0.161 19.523 1.00 93.69 118 LYS A N 1
ATOM 933 C CA . LYS A 1 118 ? -11.773 0.622 20.630 1.00 93.69 118 LYS A CA 1
ATOM 934 C C . LYS A 1 118 ? -13.231 0.969 20.320 1.00 93.69 118 LYS A C 1
ATOM 936 O O . LYS A 1 118 ? -13.537 1.442 19.229 1.00 93.69 118 LYS A O 1
ATOM 941 N N . LYS A 1 119 ? -14.132 0.778 21.290 1.00 94.69 119 LYS A N 1
ATOM 942 C CA . LYS A 1 119 ? -15.528 1.257 21.244 1.00 94.69 119 LYS A CA 1
ATOM 943 C C . LYS A 1 119 ? -15.680 2.378 22.279 1.00 94.69 119 LYS A C 1
ATOM 945 O O . LYS A 1 119 ? -15.226 2.232 23.411 1.00 94.69 119 LYS A O 1
ATOM 950 N N . VAL A 1 120 ? -16.267 3.509 21.890 1.00 95.06 120 VAL A N 1
ATOM 951 C CA . VAL A 1 120 ? -16.330 4.741 22.702 1.00 95.06 120 VAL A CA 1
ATOM 952 C C . VAL A 1 120 ? -17.715 5.374 22.623 1.00 95.06 120 VAL A C 1
ATOM 954 O O . VAL A 1 120 ? -18.365 5.334 21.581 1.00 95.06 120 VAL A O 1
ATOM 957 N N . LYS A 1 121 ? -18.175 5.958 23.735 1.00 96.75 121 LYS A N 1
ATOM 958 C CA . LYS A 1 121 ? -19.432 6.716 23.784 1.00 96.75 121 LYS A CA 1
ATOM 959 C C . LYS A 1 121 ? -19.249 8.067 23.092 1.00 96.75 121 LYS A C 1
ATOM 961 O O . LYS A 1 121 ? -18.207 8.698 23.249 1.00 96.75 121 LYS A O 1
ATOM 966 N N . LEU A 1 122 ? -20.288 8.543 22.404 1.00 96.62 122 LEU A N 1
ATOM 967 C CA . LEU A 1 122 ? -20.261 9.822 21.681 1.00 96.62 122 LEU A CA 1
ATOM 968 C C . LEU A 1 122 ? -19.868 11.008 22.585 1.00 96.62 122 LEU A C 1
ATOM 970 O O . LEU A 1 122 ? -19.056 11.836 22.188 1.00 96.62 122 LEU A O 1
ATOM 974 N N . ASN A 1 123 ? -20.351 11.038 23.832 1.00 97.44 123 ASN A N 1
ATOM 975 C CA . ASN A 1 123 ? -20.027 12.092 24.805 1.00 97.44 123 ASN A CA 1
ATOM 976 C C . ASN A 1 123 ? -18.535 12.141 25.201 1.00 97.44 123 ASN A C 1
ATOM 978 O O . ASN A 1 123 ? -18.074 13.155 25.719 1.00 97.44 123 ASN A O 1
ATOM 982 N N . ASP A 1 124 ? -17.774 11.071 24.959 1.00 95.81 124 ASP A N 1
ATOM 983 C CA . ASP A 1 124 ? -16.342 10.980 25.261 1.00 95.81 124 ASP A CA 1
ATOM 984 C C . ASP A 1 124 ? -15.457 11.155 24.012 1.00 95.81 124 ASP A C 1
ATOM 986 O O . ASP A 1 124 ? -14.242 10.981 24.100 1.00 95.81 124 ASP A O 1
ATOM 990 N N . ILE A 1 125 ? -16.017 11.535 22.853 1.00 94.69 125 ILE A N 1
ATOM 991 C CA . ILE A 1 125 ? -15.295 11.585 21.567 1.00 94.69 125 ILE A CA 1
ATOM 992 C C . ILE A 1 125 ? -14.013 12.438 21.610 1.00 94.69 125 ILE A C 1
ATOM 994 O O . ILE A 1 125 ? -12.977 12.023 21.098 1.00 94.69 125 ILE A O 1
ATOM 998 N N . VAL A 1 126 ? -14.022 13.579 22.310 1.00 95.50 126 VAL A N 1
ATOM 999 C CA . VAL A 1 126 ? -12.829 14.438 22.472 1.00 95.50 126 VAL A CA 1
ATOM 1000 C C . VAL A 1 126 ? -11.732 13.747 23.290 1.00 95.50 126 VAL A C 1
ATOM 1002 O O . VAL A 1 126 ? -10.549 13.943 23.022 1.00 95.50 126 VAL A O 1
ATOM 1005 N N . LYS A 1 127 ? -12.102 12.919 24.275 1.00 94.44 127 LYS A N 1
ATOM 1006 C CA . LYS A 1 127 ? -11.148 12.081 25.018 1.00 94.44 127 LYS A CA 1
ATOM 1007 C C . LYS A 1 127 ? -10.691 10.892 24.175 1.00 94.44 127 LYS A C 1
ATOM 1009 O O . LYS A 1 127 ? -9.575 10.437 24.348 1.00 94.44 127 LYS A O 1
ATOM 1014 N N . ALA A 1 128 ? -11.529 10.390 23.267 1.00 92.31 128 ALA A N 1
ATOM 1015 C CA . ALA A 1 128 ? -11.201 9.246 22.422 1.00 92.31 128 ALA A CA 1
ATOM 1016 C C . ALA A 1 128 ? -10.043 9.523 21.448 1.00 92.31 128 ALA A C 1
ATOM 1018 O O . ALA A 1 128 ? -9.264 8.604 21.199 1.00 92.31 128 ALA A O 1
ATOM 1019 N N . PHE A 1 129 ? -9.939 10.765 20.954 1.00 93.31 129 PHE A N 1
ATOM 1020 C CA . PHE A 1 129 ? -8.851 11.271 20.100 1.00 93.31 129 PHE A CA 1
ATOM 1021 C C . PHE A 1 129 ? -7.611 11.759 20.868 1.00 93.31 129 PHE A C 1
ATOM 1023 O O . PHE A 1 129 ? -6.623 12.146 20.248 1.00 93.31 129 PHE A O 1
ATOM 1030 N N . ARG A 1 130 ? -7.647 11.773 22.204 1.00 87.62 130 ARG A N 1
ATOM 1031 C CA . ARG A 1 130 ? -6.458 11.986 23.035 1.00 87.62 130 ARG A CA 1
ATOM 1032 C C . ARG A 1 130 ? -5.888 10.604 23.358 1.00 87.62 130 ARG A C 1
ATOM 1034 O O . ARG A 1 130 ? -6.640 9.738 23.804 1.00 87.62 130 ARG A O 1
ATOM 1041 N N . ASN A 1 131 ? -4.603 10.418 23.057 1.00 62.47 131 ASN A N 1
ATOM 1042 C CA . ASN A 1 131 ? -3.875 9.156 23.243 1.00 62.47 131 ASN A CA 1
ATOM 1043 C C . ASN A 1 131 ? -3.914 8.693 24.705 1.00 62.47 131 ASN A C 1
ATOM 1045 O O . ASN A 1 131 ? -3.629 9.546 25.577 1.00 62.47 131 ASN A O 1
#

Organism: Adineta ricciae (NCBI:txid249248)